Protein AF-A0AA39Z750-F1 (afdb_monomer_lite)

pLDDT: mean 71.8, std 17.3, range [35.28, 93.56]

Secondary structure (DSSP, 8-state):
------HHHHHHHTPEEPSSSSS--EE--HHHHHHH--HHHHHHHH--TTSTT---TTHHHHHHHHHHH-HHHHHHHHHH--SHHHHHHHHHHHHHHT--GGGPSPPPTT-TT--GGG-GGGGGSPTT-SS-S--HHHHHHHHHHHGGGT----------

Structure (mmCIF, N/CA/C/O backbone):
data_AF-A0AA39Z750-F1
#
_entry.id   AF-A0AA39Z750-F1
#
loop_
_atom_site.group_PDB
_atom_site.id
_atom_site.type_symbol
_atom_site.label_atom_id
_atom_site.label_alt_id
_atom_site.label_comp_id
_atom_site.label_asym_id
_atom_site.label_entity_id
_atom_site.label_seq_id
_atom_site.pdbx_PDB_ins_code
_atom_site.Cartn_x
_atom_site.Cartn_y
_atom_site.Cartn_z
_atom_site.occupancy
_atom_site.B_iso_or_equiv
_atom_site.auth_seq_id
_atom_site.auth_comp_id
_atom_site.auth_asym_id
_atom_site.auth_atom_id
_atom_site.pdbx_PDB_model_num
ATOM 1 N N . MET A 1 1 ? 1.728 27.173 16.909 1.00 35.28 1 MET A N 1
ATOM 2 C CA . MET A 1 1 ? 1.367 27.147 15.476 1.00 35.28 1 MET A CA 1
ATOM 3 C C . MET A 1 1 ? 2.181 25.991 14.933 1.00 35.28 1 MET A C 1
ATOM 5 O O . MET A 1 1 ? 3.335 26.164 14.594 1.00 35.28 1 MET A O 1
ATOM 9 N N . GLU A 1 2 ? 1.642 24.806 15.157 1.00 46.19 2 GLU A N 1
ATOM 10 C CA . GLU A 1 2 ? 2.285 23.487 15.252 1.00 46.19 2 GLU A CA 1
ATOM 11 C C . GLU A 1 2 ? 1.040 22.576 15.273 1.00 46.19 2 GLU A C 1
ATOM 13 O O . GLU A 1 2 ? 0.116 22.893 16.018 1.00 46.19 2 GLU A O 1
ATOM 18 N N . GLU A 1 3 ? 0.807 21.578 14.431 1.00 45.41 3 GLU A N 1
ATOM 19 C CA . GLU A 1 3 ? 1.669 20.673 13.685 1.00 45.41 3 GLU A CA 1
ATOM 20 C C . GLU A 1 3 ? 0.862 20.157 12.478 1.00 45.41 3 GLU A C 1
ATOM 22 O O . GLU A 1 3 ? -0.097 19.415 12.667 1.00 45.41 3 GLU A O 1
ATOM 27 N N . ASP A 1 4 ? 1.266 20.478 11.250 1.00 46.03 4 ASP A N 1
ATOM 28 C CA . ASP A 1 4 ? 0.879 19.687 10.072 1.00 46.03 4 ASP A CA 1
ATOM 29 C C . ASP A 1 4 ? 2.027 18.720 9.774 1.00 46.03 4 ASP A C 1
ATOM 31 O O . ASP A 1 4 ? 2.767 18.849 8.801 1.00 46.03 4 ASP A O 1
ATOM 35 N N . GLN A 1 5 ? 2.262 17.786 10.699 1.00 53.22 5 GLN A N 1
ATOM 36 C CA . GLN A 1 5 ? 3.241 16.727 10.487 1.00 53.22 5 GLN A CA 1
ATOM 37 C C . GLN A 1 5 ? 2.563 15.620 9.671 1.00 53.22 5 GLN A C 1
ATOM 39 O O . GLN A 1 5 ? 1.775 14.835 10.208 1.00 53.22 5 GLN A O 1
ATOM 44 N N . GLU A 1 6 ? 2.857 15.572 8.369 1.00 66.19 6 GLU A N 1
ATOM 45 C CA . GLU A 1 6 ? 2.330 14.565 7.445 1.00 66.19 6 GLU A CA 1
ATOM 46 C C . GLU A 1 6 ? 2.485 13.144 8.024 1.00 66.19 6 GLU A C 1
ATOM 48 O O . GLU A 1 6 ? 3.499 12.802 8.639 1.00 66.19 6 GLU A O 1
ATOM 53 N N . LEU A 1 7 ? 1.496 12.268 7.803 1.00 60.00 7 LEU A N 1
ATOM 54 C CA . LEU A 1 7 ? 1.514 10.876 8.289 1.00 60.00 7 LEU A CA 1
ATOM 55 C C . LEU A 1 7 ? 2.810 10.137 7.907 1.00 60.00 7 LEU A C 1
ATOM 57 O O . LEU A 1 7 ? 3.299 9.292 8.656 1.00 60.00 7 LEU A O 1
ATOM 61 N N . TYR A 1 8 ? 3.384 10.486 6.754 1.00 61.78 8 TYR A N 1
ATOM 62 C CA . TYR A 1 8 ? 4.679 9.989 6.308 1.00 61.78 8 TYR A CA 1
ATOM 63 C C . TYR A 1 8 ? 5.801 10.283 7.315 1.00 61.78 8 TYR A C 1
ATOM 65 O O . TYR A 1 8 ? 6.556 9.376 7.665 1.00 61.78 8 TYR A O 1
ATOM 73 N N . ASP A 1 9 ? 5.881 11.512 7.821 1.00 67.94 9 ASP A N 1
ATOM 74 C CA . ASP A 1 9 ? 6.902 11.931 8.780 1.00 67.94 9 ASP A CA 1
ATOM 75 C C . ASP A 1 9 ? 6.709 11.255 10.136 1.00 67.94 9 ASP A C 1
ATOM 77 O O . ASP A 1 9 ? 7.680 10.827 10.760 1.00 67.94 9 ASP A O 1
ATOM 81 N N . ARG A 1 10 ? 5.457 11.072 10.572 1.00 65.31 10 ARG A N 1
ATOM 82 C CA . ARG A 1 10 ? 5.154 10.323 11.804 1.00 65.31 10 ARG A CA 1
ATOM 83 C C . ARG A 1 10 ? 5.610 8.868 11.687 1.00 65.31 10 ARG A C 1
ATOM 85 O O . ARG A 1 10 ? 6.299 8.365 12.569 1.00 65.31 10 ARG A O 1
ATOM 92 N N . ILE A 1 11 ? 5.319 8.215 10.562 1.00 60.44 11 ILE A N 1
ATOM 93 C CA . ILE A 1 11 ? 5.773 6.843 10.286 1.00 60.44 11 ILE A CA 1
ATOM 94 C C . ILE A 1 11 ? 7.303 6.773 10.191 1.00 60.44 11 ILE A C 1
ATOM 96 O O . ILE A 1 11 ? 7.904 5.817 10.678 1.00 60.44 11 ILE A O 1
ATOM 100 N N . ALA A 1 12 ? 7.944 7.760 9.564 1.00 62.16 12 ALA A N 1
ATOM 101 C CA . ALA A 1 12 ? 9.394 7.797 9.401 1.00 62.16 12 ALA A CA 1
ATOM 102 C C . ALA A 1 12 ? 10.132 8.018 10.731 1.00 62.16 12 ALA A C 1
ATOM 104 O O . ALA A 1 12 ? 11.201 7.437 10.931 1.00 62.16 12 ALA A O 1
ATOM 105 N N . ASN A 1 13 ? 9.557 8.811 11.637 1.00 62.91 13 ASN A N 1
ATOM 106 C CA . ASN A 1 13 ? 10.130 9.106 12.950 1.00 62.91 13 ASN A CA 1
ATOM 107 C C . ASN A 1 13 ? 9.981 7.955 13.949 1.00 62.91 13 A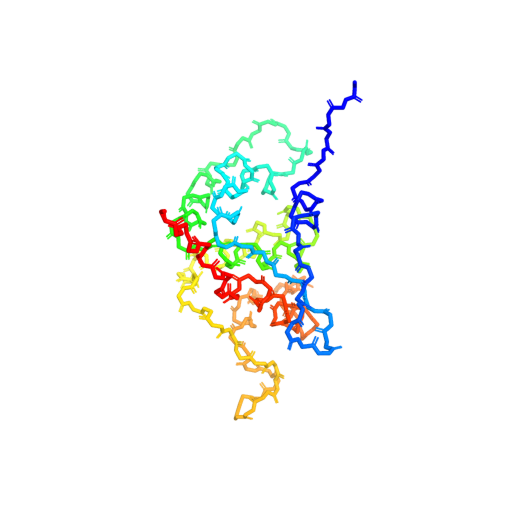SN A C 1
ATOM 109 O O . ASN A 1 13 ? 10.795 7.828 14.857 1.00 62.91 13 ASN A O 1
ATOM 113 N N . CYS A 1 14 ? 8.989 7.090 13.761 1.00 61.53 14 CYS A N 1
ATOM 114 C CA . CYS A 1 14 ? 8.763 5.923 14.612 1.00 61.53 14 CYS A CA 1
ATOM 115 C C . CYS A 1 14 ? 9.538 4.665 14.187 1.00 61.53 14 CYS A C 1
ATOM 117 O O . CYS A 1 14 ? 9.350 3.587 14.749 1.00 61.53 14 CYS A O 1
ATOM 119 N N . LEU A 1 15 ? 10.375 4.772 13.158 1.00 53.81 15 LEU A N 1
ATOM 120 C CA . LEU A 1 15 ? 11.205 3.674 12.696 1.00 53.81 15 LEU A CA 1
ATOM 121 C C . LEU A 1 15 ? 12.396 3.457 13.632 1.00 53.81 15 LEU A C 1
ATOM 123 O O . LEU A 1 15 ? 13.296 4.295 13.691 1.00 53.81 15 LEU A O 1
ATOM 127 N N . GLU A 1 16 ? 12.456 2.294 14.274 1.00 55.66 16 GLU A N 1
ATOM 128 C CA . GLU A 1 16 ? 13.599 1.923 15.105 1.00 55.66 16 GLU A CA 1
ATOM 129 C C . GLU A 1 16 ? 14.668 1.188 14.296 1.00 55.66 16 GLU A C 1
ATOM 131 O O . GLU A 1 16 ? 14.371 0.340 13.447 1.00 55.66 16 GLU A O 1
ATOM 136 N N . ASP A 1 17 ? 15.932 1.523 14.552 1.00 53.75 17 ASP A N 1
ATOM 137 C CA . ASP A 1 17 ? 17.079 0.883 13.918 1.00 53.75 17 ASP A CA 1
ATOM 138 C C . ASP A 1 17 ? 17.283 -0.536 14.478 1.00 53.75 17 ASP A C 1
ATOM 140 O O . ASP A 1 17 ? 17.381 -0.756 15.684 1.00 53.75 17 ASP A O 1
ATOM 144 N N . SER A 1 18 ? 17.396 -1.521 13.590 1.00 41.88 18 SER A N 1
ATOM 145 C CA . SER A 1 18 ? 17.741 -2.891 13.956 1.00 41.88 18 SER A CA 1
ATOM 146 C C . SER A 1 18 ? 19.171 -2.988 14.470 1.00 41.88 18 SER A C 1
ATOM 148 O O . SER A 1 18 ? 20.111 -2.560 13.800 1.00 41.88 18 SER A O 1
ATOM 150 N N . VAL A 1 19 ? 19.336 -3.634 15.624 1.00 50.94 19 VAL A N 1
ATOM 151 C CA . VAL A 1 19 ? 20.644 -3.924 16.238 1.00 50.94 19 VAL A CA 1
ATOM 152 C C . VAL A 1 19 ? 21.168 -5.324 15.870 1.00 50.94 19 VAL A C 1
ATOM 154 O O . VAL A 1 19 ? 22.270 -5.694 16.262 1.00 50.94 19 VAL A O 1
ATOM 157 N N . PHE A 1 20 ? 20.380 -6.125 15.142 1.00 43.62 20 PHE A N 1
ATOM 158 C CA . PHE A 1 20 ? 20.637 -7.559 14.940 1.00 43.62 20 PHE A CA 1
ATOM 159 C C . PHE A 1 20 ? 21.424 -7.904 13.677 1.00 43.62 20 PHE A C 1
ATOM 161 O O . PHE A 1 20 ? 21.969 -9.002 13.591 1.00 43.62 20 PHE A O 1
ATOM 168 N N . ASP A 1 21 ? 21.503 -6.995 12.708 1.00 40.69 21 ASP A N 1
ATOM 169 C CA . ASP A 1 21 ? 22.201 -7.249 11.456 1.00 40.69 21 ASP A CA 1
ATOM 170 C C . ASP A 1 21 ? 23.101 -6.063 11.102 1.00 40.69 21 ASP A C 1
ATOM 172 O O . ASP A 1 21 ? 22.760 -4.904 11.329 1.00 40.69 21 ASP A O 1
ATOM 176 N N . SER A 1 22 ? 24.262 -6.343 10.512 1.00 45.22 22 SER A N 1
ATOM 177 C CA . SER A 1 22 ? 25.225 -5.311 10.073 1.00 45.22 22 SER A CA 1
ATOM 178 C C . SER A 1 22 ? 24.665 -4.376 8.982 1.00 45.22 22 SER A C 1
ATOM 180 O O . SER A 1 22 ? 25.261 -3.349 8.649 1.00 45.22 22 SER A O 1
ATOM 182 N N . LEU A 1 23 ? 23.481 -4.704 8.458 1.00 46.94 23 LEU A N 1
ATOM 183 C CA . LEU A 1 23 ? 22.640 -3.859 7.626 1.00 46.94 23 LEU A CA 1
ATOM 184 C C . LEU A 1 23 ? 21.659 -3.087 8.517 1.00 46.94 23 LEU A C 1
ATOM 186 O O . LEU A 1 23 ? 20.694 -3.664 9.011 1.00 46.94 23 LEU A O 1
ATOM 190 N N . LYS A 1 24 ? 21.868 -1.772 8.668 1.00 48.25 24 LYS A N 1
ATOM 191 C CA . LYS A 1 24 ? 20.940 -0.846 9.344 1.00 48.25 24 LYS A CA 1
ATOM 192 C C . LYS A 1 24 ? 19.563 -0.879 8.670 1.00 48.25 24 LYS A C 1
ATOM 194 O O . LYS A 1 24 ? 19.313 -0.147 7.714 1.00 48.25 24 LYS A O 1
ATOM 199 N N . ARG A 1 25 ? 18.682 -1.765 9.127 1.00 48.12 25 ARG A N 1
ATOM 200 C CA . ARG A 1 25 ? 17.289 -1.864 8.677 1.00 48.12 25 ARG A CA 1
ATOM 201 C C . ARG A 1 25 ? 16.396 -1.264 9.743 1.00 48.12 25 ARG A C 1
ATOM 203 O O . ARG A 1 25 ? 16.606 -1.511 10.922 1.00 48.12 25 ARG A O 1
ATOM 210 N N . ARG A 1 26 ? 15.417 -0.478 9.317 1.00 49.16 26 ARG A N 1
ATOM 211 C CA . ARG A 1 26 ? 14.465 0.189 10.197 1.00 49.16 26 ARG A CA 1
ATOM 212 C C . ARG A 1 26 ? 13.154 -0.582 10.240 1.00 49.16 26 ARG A C 1
ATOM 214 O O . ARG A 1 26 ? 12.611 -0.888 9.176 1.00 49.16 26 ARG A O 1
ATOM 221 N N . PHE A 1 27 ? 12.663 -0.885 11.435 1.00 49.97 27 PHE A N 1
ATOM 222 C CA . PHE A 1 27 ? 11.448 -1.669 11.650 1.00 49.97 27 PHE A CA 1
ATOM 223 C C . PHE A 1 27 ? 10.393 -0.846 12.387 1.00 49.97 27 PHE A C 1
ATOM 225 O O . PHE A 1 27 ? 10.731 -0.019 13.231 1.00 49.97 27 PHE A O 1
ATOM 232 N N . LEU A 1 28 ? 9.121 -1.055 12.041 1.00 50.09 28 LEU A N 1
ATOM 233 C CA . LEU A 1 28 ? 7.992 -0.436 12.733 1.00 50.09 28 LEU A CA 1
ATOM 234 C C . LEU A 1 28 ? 7.277 -1.501 13.586 1.00 50.09 28 LEU A C 1
ATOM 236 O O . LEU A 1 28 ? 6.851 -2.513 13.023 1.00 50.09 28 LEU A O 1
ATOM 240 N N . PRO A 1 29 ? 7.153 -1.314 14.914 1.00 56.22 29 PRO A N 1
ATOM 241 C CA . PRO A 1 29 ? 6.451 -2.252 15.789 1.00 56.22 29 PRO A CA 1
ATOM 242 C C . PRO A 1 29 ? 4.998 -2.466 15.368 1.00 56.22 29 PRO A C 1
ATOM 244 O O . PRO A 1 29 ? 4.305 -1.519 15.002 1.00 56.22 29 PRO A O 1
ATOM 247 N N . SER A 1 30 ? 4.515 -3.708 15.444 1.00 53.28 30 SER A N 1
ATOM 248 C CA . SER A 1 30 ? 3.138 -4.065 15.071 1.00 53.28 30 SER A CA 1
ATOM 249 C C . SER A 1 30 ? 2.088 -3.335 15.912 1.00 53.28 30 SER A C 1
ATOM 251 O O . SER A 1 30 ? 1.082 -2.900 15.364 1.00 53.28 30 SER A O 1
ATOM 253 N N . SER A 1 31 ? 2.356 -3.125 17.204 1.00 51.75 31 SER A N 1
ATOM 254 C CA . SER A 1 31 ? 1.515 -2.316 18.097 1.00 51.75 31 SER A CA 1
ATOM 255 C C . SER A 1 31 ? 1.428 -0.853 17.653 1.00 51.75 31 SER A C 1
ATOM 257 O O . SER A 1 31 ? 0.361 -0.249 17.700 1.00 51.75 31 SER A O 1
ATOM 259 N N . LEU A 1 32 ? 2.531 -0.302 17.145 1.00 59.16 32 LEU A N 1
ATOM 260 C CA . LEU A 1 32 ? 2.600 1.079 16.679 1.00 59.16 32 LEU A CA 1
ATOM 261 C C . LEU A 1 32 ? 1.963 1.260 15.295 1.00 59.16 32 LEU A C 1
ATOM 263 O O . LEU A 1 32 ? 1.453 2.329 14.976 1.00 59.16 32 LEU A O 1
ATOM 267 N N . LEU A 1 33 ? 1.966 0.211 14.466 1.00 62.56 33 LEU A N 1
ATOM 268 C CA . LEU A 1 33 ? 1.237 0.203 13.199 1.00 62.56 33 LEU A CA 1
ATOM 269 C C . LEU A 1 33 ? -0.272 0.306 13.444 1.00 62.56 33 LEU A C 1
ATOM 271 O O . LEU A 1 33 ? -0.949 1.035 12.730 1.00 62.56 33 LEU A O 1
ATOM 275 N N . GLU A 1 34 ? -0.794 -0.405 14.444 1.00 62.12 34 GLU A N 1
ATOM 276 C CA . GLU A 1 34 ? -2.210 -0.335 14.821 1.00 62.12 34 GLU A CA 1
ATOM 277 C C . GLU A 1 34 ? -2.585 1.020 15.430 1.00 62.12 34 GLU A C 1
ATOM 279 O O . GLU A 1 34 ? -3.676 1.516 15.161 1.00 62.12 34 GLU A O 1
ATOM 284 N N . GLU A 1 35 ? -1.673 1.638 16.182 1.00 62.44 35 GLU A N 1
ATOM 285 C CA . GLU A 1 35 ? -1.870 2.957 16.792 1.00 62.44 35 GLU A CA 1
ATOM 286 C C . GLU A 1 35 ? -1.778 4.112 15.776 1.00 62.44 35 GLU A C 1
ATOM 288 O O . GLU A 1 35 ? -2.511 5.092 15.881 1.00 62.44 35 GLU A O 1
ATOM 293 N N . LEU A 1 36 ? -0.908 4.002 14.765 1.00 64.12 36 LEU A N 1
ATOM 294 C CA . LEU A 1 36 ? -0.723 5.034 13.736 1.00 64.12 36 LEU A CA 1
ATOM 295 C C . LEU A 1 36 ? -1.712 4.919 12.566 1.00 64.12 36 LEU A C 1
ATOM 297 O O . LEU A 1 36 ? -1.974 5.915 11.893 1.00 64.12 36 LEU A O 1
ATOM 301 N N . MET A 1 37 ? -2.256 3.728 12.300 1.00 70.12 37 MET A N 1
ATOM 302 C CA . MET A 1 37 ? -3.199 3.471 11.201 1.00 70.12 37 MET A CA 1
ATOM 303 C C . MET A 1 37 ? -4.653 3.626 11.662 1.00 70.12 37 MET A C 1
ATOM 305 O O . MET A 1 37 ? -5.464 2.714 11.489 1.00 70.12 37 MET A O 1
ATOM 309 N N . THR A 1 38 ? -4.984 4.775 12.259 1.00 74.56 38 THR A N 1
ATOM 310 C CA . THR A 1 38 ? -6.375 5.104 12.603 1.00 74.56 38 THR A CA 1
ATOM 311 C C . THR A 1 38 ? -7.184 5.443 11.352 1.00 74.56 38 THR A C 1
ATOM 313 O O . THR A 1 38 ? -6.628 5.806 10.308 1.00 74.56 38 THR A O 1
ATOM 316 N N . THR A 1 39 ? -8.511 5.362 11.459 1.00 75.19 39 THR A N 1
ATOM 317 C CA . THR A 1 39 ? -9.443 5.712 10.380 1.00 75.19 39 THR A CA 1
ATOM 318 C C . THR A 1 39 ? -9.143 7.103 9.821 1.00 75.19 39 THR A C 1
ATOM 320 O O . THR A 1 39 ? -9.107 7.299 8.606 1.00 75.19 39 THR A O 1
ATOM 323 N N . GLU A 1 40 ? -8.876 8.063 10.705 1.00 71.38 40 GLU A N 1
ATOM 324 C CA . GLU A 1 40 ? -8.594 9.458 10.372 1.00 71.38 40 GLU A CA 1
ATOM 325 C C . GLU A 1 40 ? -7.261 9.599 9.633 1.00 71.38 40 GLU A C 1
ATOM 327 O O . GLU A 1 40 ? -7.188 10.304 8.630 1.00 71.38 40 GLU A O 1
ATOM 332 N N . ALA A 1 41 ? -6.218 8.889 10.073 1.00 72.94 41 ALA A N 1
ATOM 333 C CA . ALA A 1 41 ? -4.915 8.904 9.413 1.00 72.94 41 ALA A CA 1
ATOM 334 C C . ALA A 1 41 ? -4.993 8.322 7.991 1.00 72.94 41 ALA A C 1
ATOM 336 O O . ALA A 1 41 ? -4.426 8.885 7.050 1.00 72.94 41 ALA A O 1
ATOM 337 N N . ILE A 1 42 ? -5.739 7.225 7.814 1.00 79.56 42 ILE A N 1
ATOM 338 C CA . ILE A 1 42 ? -5.963 6.602 6.502 1.00 79.56 42 ILE A CA 1
ATOM 339 C C . ILE A 1 42 ? -6.769 7.543 5.598 1.00 79.56 42 ILE A C 1
ATOM 341 O O . ILE A 1 42 ? -6.429 7.712 4.427 1.00 79.56 42 ILE A O 1
ATOM 345 N N . GLN A 1 43 ? -7.817 8.181 6.127 1.00 79.19 43 GLN A N 1
ATOM 346 C CA . GLN A 1 43 ? -8.613 9.160 5.384 1.00 79.19 43 GLN A CA 1
ATOM 347 C C . GLN A 1 43 ? -7.778 10.365 4.951 1.00 79.19 43 GLN A C 1
ATOM 349 O O . GLN A 1 43 ? -7.862 10.763 3.789 1.00 79.19 43 GLN A O 1
ATOM 354 N N . LEU A 1 44 ? -6.945 10.902 5.844 1.00 75.00 44 LEU A N 1
ATOM 355 C CA . LEU A 1 44 ? -6.077 12.041 5.560 1.00 75.00 44 LEU A CA 1
ATOM 356 C C . LEU A 1 44 ? -5.064 11.702 4.461 1.00 75.00 44 LEU A C 1
ATOM 358 O O . LEU A 1 44 ? -4.952 12.425 3.481 1.00 75.00 44 LEU A O 1
ATOM 362 N N . ALA A 1 45 ? -4.395 10.551 4.558 1.00 78.56 45 ALA A N 1
ATOM 363 C CA . ALA A 1 45 ? -3.413 10.118 3.564 1.00 78.56 45 ALA A CA 1
ATOM 364 C C . ALA A 1 45 ? -4.017 9.775 2.190 1.00 78.56 45 ALA A C 1
ATOM 366 O O . ALA A 1 45 ? -3.298 9.723 1.190 1.00 78.56 45 ALA A O 1
ATOM 367 N N . LEU A 1 46 ? -5.322 9.498 2.128 1.00 79.44 46 LEU A N 1
ATOM 368 C CA . LEU A 1 46 ? -6.042 9.230 0.884 1.00 79.44 46 LEU A CA 1
ATOM 369 C C . LEU A 1 46 ? -6.718 10.469 0.292 1.00 79.44 46 LEU A C 1
ATOM 371 O O . LEU A 1 46 ? -7.088 10.416 -0.885 1.00 79.44 46 LEU A O 1
ATOM 375 N N . SER A 1 47 ? -6.899 11.539 1.063 1.00 73.50 47 SER A N 1
ATOM 376 C CA . SER A 1 47 ? -7.552 12.773 0.619 1.00 73.50 47 SER A CA 1
ATOM 377 C C . SER A 1 47 ? -6.534 13.695 -0.055 1.00 73.50 47 SER A C 1
ATOM 379 O O . SER A 1 47 ? -5.411 13.825 0.414 1.00 73.50 47 SER A O 1
ATOM 381 N N . ASP A 1 48 ? -6.909 14.293 -1.186 1.00 59.91 48 ASP A N 1
ATOM 382 C CA . ASP A 1 48 ? 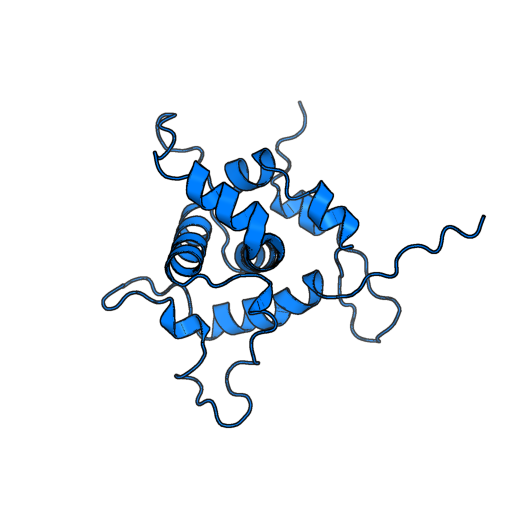-6.210 15.473 -1.707 1.00 59.91 48 ASP A CA 1
ATOM 383 C C . ASP A 1 48 ? -6.830 16.690 -1.015 1.00 59.91 48 ASP A C 1
ATOM 385 O O . ASP A 1 48 ? -8.056 16.791 -0.963 1.00 59.91 48 ASP A O 1
ATOM 389 N N . GLU A 1 49 ? -6.015 17.606 -0.497 1.00 49.28 49 GLU A N 1
ATOM 390 C CA . GLU A 1 49 ? -6.498 18.866 0.095 1.00 49.28 49 GLU A CA 1
ATOM 391 C C . GLU A 1 49 ? -7.150 19.807 -0.943 1.00 49.28 49 GLU A C 1
ATOM 393 O O . GLU A 1 49 ? -7.757 20.808 -0.572 1.00 49.28 49 GLU A O 1
ATOM 398 N N . ASP A 1 50 ? -7.069 19.475 -2.237 1.00 43.59 50 ASP A N 1
ATOM 399 C CA . ASP A 1 50 ? -7.375 20.381 -3.350 1.00 43.59 50 ASP A CA 1
ATOM 400 C C . ASP A 1 50 ? -8.788 20.272 -3.968 1.00 43.59 50 ASP A C 1
ATOM 402 O O . ASP A 1 50 ? -9.080 21.034 -4.886 1.00 43.59 50 ASP A O 1
ATOM 406 N N . ASP A 1 51 ? -9.697 19.398 -3.509 1.00 43.12 51 ASP A N 1
ATOM 407 C CA . ASP A 1 51 ? -11.021 19.246 -4.160 1.00 43.12 51 ASP A CA 1
ATOM 408 C C . ASP A 1 51 ? -12.208 19.430 -3.189 1.00 43.12 51 ASP A C 1
ATOM 410 O O . ASP A 1 51 ? -12.686 18.498 -2.542 1.00 43.12 51 ASP A O 1
ATOM 414 N N . ASP A 1 52 ? -12.664 20.684 -3.084 1.00 41.91 52 ASP A N 1
ATOM 415 C CA . ASP A 1 52 ? -14.044 21.149 -2.821 1.00 41.91 52 ASP A CA 1
ATOM 416 C C . ASP A 1 52 ? -14.873 20.477 -1.697 1.00 41.91 52 ASP A C 1
ATOM 418 O O . ASP A 1 52 ? -16.107 20.482 -1.719 1.00 41.91 52 ASP A O 1
ATOM 422 N N . GLY A 1 53 ? -14.232 19.869 -0.692 1.00 46.84 53 GLY A N 1
ATOM 423 C CA . GLY A 1 53 ? -14.917 19.251 0.453 1.00 46.84 53 GLY A CA 1
ATOM 424 C C . GLY A 1 53 ? -15.902 18.130 0.083 1.00 46.84 53 GLY A C 1
ATOM 425 O O . GLY A 1 53 ? -16.673 17.676 0.935 1.00 46.84 53 GLY A O 1
ATOM 426 N N . GLN A 1 54 ? -15.897 17.659 -1.168 1.00 45.50 54 GLN A N 1
ATOM 427 C CA . GLN A 1 54 ? -16.725 16.544 -1.601 1.00 45.50 54 GLN A CA 1
ATOM 428 C C . GLN A 1 54 ? -16.044 15.247 -1.185 1.00 45.50 54 GLN A C 1
ATOM 430 O O . GLN A 1 54 ? -15.156 14.730 -1.862 1.00 45.50 54 GLN A O 1
ATOM 435 N N . GLN A 1 55 ? -16.502 14.688 -0.063 1.00 50.88 55 GLN A N 1
ATOM 436 C CA . GLN A 1 55 ? -16.234 13.295 0.273 1.00 50.88 55 GLN A CA 1
ATOM 437 C C . GLN A 1 55 ? -16.580 12.426 -0.940 1.00 50.88 55 GLN A C 1
ATOM 439 O O . GLN A 1 55 ? -17.748 12.277 -1.304 1.00 50.88 55 GLN A O 1
ATOM 444 N N . LEU A 1 56 ? -15.552 11.848 -1.568 1.00 58.88 56 LEU A N 1
ATOM 445 C CA . LEU A 1 56 ? -15.737 10.852 -2.614 1.00 58.88 56 LEU A CA 1
ATOM 446 C C . LEU A 1 56 ? -16.643 9.751 -2.036 1.00 58.88 56 LEU A C 1
ATOM 448 O O . LEU A 1 56 ? -16.275 9.166 -1.011 1.00 58.88 56 LEU A O 1
ATOM 452 N N . PRO A 1 57 ? -17.791 9.435 -2.668 1.00 57.69 57 PRO A N 1
ATOM 453 C CA . PRO A 1 57 ? -18.854 8.589 -2.098 1.00 57.69 57 PRO A CA 1
ATOM 454 C C . PRO A 1 57 ? -18.431 7.144 -1.789 1.00 57.69 57 PRO A C 1
ATOM 456 O O . PRO A 1 57 ? -19.220 6.338 -1.316 1.00 57.69 57 PRO A O 1
ATOM 459 N N . ASP A 1 58 ? -17.177 6.811 -2.058 1.00 70.00 58 ASP A N 1
ATOM 460 C CA . ASP A 1 58 ? -16.622 5.471 -2.048 1.00 70.00 58 ASP A CA 1
ATOM 461 C C . ASP A 1 58 ? -15.210 5.486 -1.401 1.00 70.00 58 ASP A C 1
ATOM 463 O O . ASP A 1 58 ? -14.374 4.608 -1.609 1.00 70.00 58 ASP A O 1
ATOM 467 N N . LEU A 1 59 ? -14.896 6.534 -0.624 1.00 80.69 59 LEU A N 1
ATOM 468 C CA . LEU A 1 59 ? -13.701 6.583 0.226 1.00 80.69 59 LEU A CA 1
ATOM 469 C C . LEU A 1 59 ? -13.894 5.739 1.494 1.00 80.69 59 LEU A C 1
ATOM 471 O O . LEU A 1 59 ? -12.980 5.026 1.893 1.00 80.69 59 LEU A O 1
ATOM 475 N N . ALA A 1 60 ? -15.092 5.758 2.086 1.00 82.50 60 ALA A N 1
ATOM 476 C CA . ALA A 1 60 ? -15.400 5.010 3.307 1.00 82.50 60 ALA A CA 1
ATOM 477 C C . ALA A 1 60 ? -15.235 3.489 3.127 1.00 82.50 60 ALA A C 1
ATOM 479 O O . ALA A 1 60 ? -14.652 2.820 3.979 1.00 82.50 60 ALA A O 1
ATOM 480 N N . ASP A 1 61 ? -15.680 2.944 1.991 1.00 88.06 61 ASP A N 1
ATOM 481 C CA . ASP A 1 61 ? -15.515 1.520 1.684 1.00 88.06 61 ASP A CA 1
ATOM 482 C C . ASP A 1 61 ? -14.044 1.137 1.476 1.00 88.06 61 ASP A C 1
ATOM 484 O O . ASP A 1 61 ? -13.624 0.048 1.879 1.00 88.06 61 ASP A O 1
ATOM 488 N N . LEU A 1 62 ? -13.248 2.030 0.875 1.00 88.12 62 LEU A N 1
ATOM 489 C CA . LEU A 1 62 ? -11.807 1.838 0.714 1.00 88.12 62 LEU A CA 1
ATOM 490 C C . LEU A 1 62 ? -11.084 1.869 2.067 1.00 88.12 62 LEU A C 1
ATOM 492 O O . LEU A 1 62 ? -10.257 0.999 2.322 1.00 88.12 62 LEU A O 1
ATOM 496 N N . VAL A 1 63 ? -11.426 2.818 2.942 1.00 88.06 63 VAL A N 1
ATOM 497 C CA . VAL A 1 63 ? -10.873 2.913 4.304 1.00 88.06 63 VAL A CA 1
ATOM 498 C C . VAL A 1 63 ? -11.186 1.643 5.091 1.00 88.06 63 VAL A C 1
ATOM 500 O O . VAL A 1 63 ? -10.268 1.017 5.612 1.00 88.06 63 VAL A O 1
ATOM 503 N N . ARG A 1 64 ? -12.441 1.175 5.073 1.00 89.31 64 ARG A N 1
ATOM 504 C CA . ARG A 1 64 ? -12.827 -0.073 5.751 1.00 89.31 64 ARG A CA 1
ATOM 505 C C . ARG A 1 64 ? -12.053 -1.282 5.223 1.00 89.31 64 ARG A C 1
ATOM 507 O O . ARG A 1 64 ? -11.653 -2.145 5.997 1.00 89.31 64 ARG A O 1
ATOM 514 N N . PHE A 1 65 ? -11.838 -1.367 3.909 1.00 91.75 65 PHE A N 1
ATOM 515 C CA . PHE A 1 65 ? -11.016 -2.430 3.325 1.00 91.75 65 PHE A CA 1
ATOM 516 C C . PHE A 1 65 ? -9.572 -2.392 3.844 1.00 91.75 65 PHE A C 1
ATOM 518 O O . PHE A 1 65 ? -9.002 -3.442 4.148 1.00 91.75 65 PHE A O 1
ATOM 525 N N . ILE A 1 66 ? -8.994 -1.196 3.958 1.00 90.56 66 ILE A N 1
ATOM 526 C CA . ILE A 1 66 ? -7.639 -1.006 4.478 1.00 90.56 66 ILE A CA 1
ATOM 527 C C . ILE A 1 66 ? -7.562 -1.454 5.931 1.00 90.56 66 ILE A C 1
ATOM 529 O O . ILE A 1 66 ? -6.702 -2.266 6.264 1.00 90.56 66 ILE A O 1
ATOM 533 N N . GLU A 1 67 ? -8.484 -0.984 6.767 1.00 87.81 67 GLU A N 1
ATOM 534 C CA . GLU A 1 67 ? -8.510 -1.308 8.191 1.00 87.81 67 GLU A CA 1
ATOM 535 C C . GLU A 1 67 ? -8.694 -2.801 8.460 1.00 87.81 67 GLU A C 1
ATOM 537 O O . GLU A 1 67 ? -8.052 -3.324 9.367 1.00 87.81 67 GLU A O 1
ATOM 542 N N . ASP A 1 68 ? -9.549 -3.476 7.690 1.00 88.50 68 ASP A N 1
ATOM 543 C CA . ASP A 1 68 ? -9.894 -4.883 7.918 1.00 88.50 68 ASP A CA 1
ATOM 544 C C . ASP A 1 68 ? -8.864 -5.848 7.313 1.00 88.50 68 ASP A C 1
ATOM 546 O O . ASP A 1 68 ? -8.588 -6.908 7.873 1.00 88.50 68 ASP A O 1
ATOM 550 N N . LYS A 1 69 ? -8.300 -5.516 6.141 1.00 88.50 69 LYS A N 1
ATOM 551 C CA . LYS A 1 69 ? -7.571 -6.506 5.329 1.00 88.50 69 LYS A CA 1
ATOM 552 C C . LYS A 1 69 ? -6.226 -6.063 4.792 1.00 88.50 69 LYS A C 1
ATOM 554 O O . LYS A 1 69 ? -5.503 -6.934 4.317 1.00 88.50 69 LYS A O 1
ATOM 559 N N . ALA A 1 70 ? -5.894 -4.775 4.783 1.00 91.31 70 ALA A N 1
ATOM 560 C CA . ALA A 1 70 ? -4.790 -4.275 3.963 1.00 91.31 70 ALA A CA 1
ATOM 561 C C . ALA A 1 70 ? -3.945 -3.183 4.645 1.00 91.31 70 ALA A C 1
ATOM 563 O O . ALA A 1 70 ? -3.431 -2.303 3.954 1.00 91.31 70 ALA A O 1
ATOM 564 N N . ARG A 1 71 ? -3.774 -3.215 5.975 1.00 88.56 71 ARG A N 1
ATOM 565 C CA . ARG A 1 71 ? -3.002 -2.204 6.725 1.00 88.56 71 ARG A CA 1
ATOM 566 C C . ARG A 1 71 ? -1.519 -2.225 6.356 1.00 88.56 71 ARG A C 1
ATOM 568 O O . ARG A 1 71 ? -0.931 -1.180 6.080 1.00 88.56 71 ARG A O 1
ATOM 575 N N . LYS A 1 72 ? -0.905 -3.409 6.300 1.00 86.56 72 LYS A N 1
ATOM 576 C CA . LYS A 1 72 ? 0.505 -3.571 5.901 1.00 86.56 72 LYS A CA 1
ATOM 577 C C . LYS A 1 72 ? 0.695 -3.264 4.423 1.00 86.56 72 LYS A C 1
ATOM 579 O O . LYS A 1 72 ? 1.672 -2.608 4.060 1.00 86.56 72 LYS A O 1
ATOM 584 N N . VAL A 1 73 ? -0.241 -3.687 3.572 1.00 90.38 73 VAL A N 1
ATOM 585 C CA . VAL A 1 73 ? -0.237 -3.340 2.143 1.00 90.38 73 VAL A CA 1
ATOM 586 C C . VAL A 1 73 ? -0.332 -1.826 1.964 1.00 90.38 73 VAL A C 1
ATOM 588 O O . VAL A 1 73 ? 0.458 -1.268 1.207 1.00 90.38 73 VAL A O 1
ATOM 591 N N . PHE A 1 74 ? -1.222 -1.147 2.688 1.00 90.56 74 PHE A N 1
ATOM 592 C CA . PHE A 1 74 ? -1.375 0.307 2.656 1.00 90.56 74 PHE A CA 1
ATOM 593 C C . PHE A 1 74 ? -0.096 1.028 3.074 1.00 90.56 74 PHE A C 1
ATOM 595 O O . PHE A 1 74 ? 0.443 1.809 2.292 1.00 90.56 74 PHE A O 1
ATOM 602 N N . ALA A 1 75 ? 0.445 0.702 4.249 1.00 86.81 75 ALA A N 1
ATOM 603 C CA . ALA A 1 75 ? 1.672 1.310 4.754 1.00 86.81 75 ALA A CA 1
ATOM 604 C C . ALA A 1 75 ? 2.871 1.065 3.817 1.00 86.81 75 ALA A C 1
ATOM 606 O O . ALA A 1 75 ? 3.686 1.961 3.591 1.00 86.81 75 ALA A O 1
ATOM 607 N N . THR A 1 76 ? 2.959 -0.123 3.205 1.00 88.12 76 THR A N 1
ATOM 608 C CA . THR A 1 76 ? 3.991 -0.423 2.196 1.00 88.12 76 THR A CA 1
ATOM 609 C C . THR A 1 76 ? 3.785 0.426 0.942 1.00 88.12 76 THR A C 1
ATOM 611 O O . THR A 1 76 ? 4.728 1.016 0.423 1.00 88.12 76 THR A O 1
ATOM 614 N N . THR A 1 77 ? 2.544 0.539 0.472 1.00 89.12 77 THR A N 1
ATOM 615 C CA . THR A 1 77 ? 2.178 1.296 -0.734 1.00 89.12 77 THR A CA 1
ATOM 616 C C . THR A 1 77 ? 2.422 2.794 -0.562 1.00 89.12 77 THR A C 1
ATOM 618 O O . THR A 1 77 ? 2.911 3.440 -1.487 1.00 89.12 77 THR A O 1
ATOM 621 N N . GLN A 1 78 ? 2.153 3.339 0.625 1.00 87.44 78 GLN A N 1
ATOM 622 C CA . GLN A 1 78 ? 2.411 4.737 0.970 1.00 87.44 78 GLN A CA 1
ATOM 623 C C . GLN A 1 78 ? 3.906 5.086 0.906 1.00 87.44 78 GLN A C 1
ATOM 625 O O . GLN A 1 78 ? 4.261 6.196 0.521 1.00 87.44 78 GLN A O 1
ATOM 630 N N . ARG A 1 79 ? 4.802 4.140 1.222 1.00 85.12 79 ARG A N 1
ATOM 631 C CA . ARG A 1 79 ? 6.255 4.349 1.070 1.00 85.12 79 ARG A CA 1
ATOM 632 C C . ARG A 1 79 ? 6.703 4.428 -0.388 1.00 85.12 79 ARG A C 1
ATOM 634 O O . ARG A 1 79 ? 7.692 5.093 -0.677 1.00 85.12 79 ARG A O 1
ATOM 641 N N . VAL A 1 80 ? 5.983 3.759 -1.287 1.00 87.00 80 VAL A N 1
ATOM 642 C CA . VAL A 1 80 ? 6.298 3.706 -2.723 1.00 87.00 80 VAL A CA 1
ATOM 643 C C . VAL A 1 80 ? 5.707 4.903 -3.463 1.00 87.00 80 VAL A C 1
ATOM 645 O O . VAL A 1 80 ? 6.375 5.547 -4.270 1.00 87.00 80 VAL A O 1
ATOM 648 N N . PHE A 1 81 ? 4.442 5.232 -3.202 1.00 86.00 81 PHE A N 1
ATOM 649 C CA . PHE A 1 81 ? 3.757 6.320 -3.890 1.00 86.00 81 PHE A CA 1
ATOM 650 C C . PHE A 1 81 ? 3.643 7.549 -2.999 1.00 86.00 81 PHE A C 1
ATOM 652 O O . PHE A 1 81 ? 2.815 7.609 -2.097 1.00 86.00 81 PHE A O 1
ATOM 659 N N . LYS A 1 82 ? 4.434 8.572 -3.331 1.00 78.69 82 LYS A N 1
ATOM 660 C CA . LYS A 1 82 ? 4.246 9.921 -2.796 1.00 78.69 82 LYS A CA 1
ATOM 661 C C . LYS A 1 82 ? 3.042 10.568 -3.485 1.00 78.69 82 LYS A C 1
ATOM 663 O O . LYS A 1 82 ? 3.029 10.678 -4.716 1.00 78.69 82 LYS A O 1
ATOM 668 N N . GLY A 1 83 ? 2.053 10.963 -2.691 1.00 78.69 83 GLY A N 1
ATOM 669 C CA . GLY A 1 83 ? 0.844 11.654 -3.134 1.00 78.69 83 GLY A CA 1
ATOM 670 C C . GLY A 1 83 ? -0.434 10.800 -3.034 1.00 78.69 83 GLY A C 1
ATOM 671 O O . GLY A 1 83 ? -0.431 9.628 -3.442 1.00 78.69 83 GLY A O 1
ATOM 672 N N . PRO A 1 84 ? -1.538 11.387 -2.542 1.00 81.69 84 PRO A N 1
ATOM 673 C CA . PRO A 1 84 ? -2.791 10.682 -2.258 1.00 81.69 84 PRO A CA 1
ATOM 674 C C . PRO A 1 84 ? -3.463 10.123 -3.522 1.00 81.69 84 PRO A C 1
ATOM 676 O O . PRO A 1 84 ? -4.004 9.021 -3.467 1.00 81.69 84 PRO A O 1
ATOM 679 N N . GLU A 1 85 ? -3.364 10.779 -4.688 1.00 84.00 85 GLU A N 1
ATOM 680 C CA . GLU A 1 85 ? -3.952 10.287 -5.950 1.00 84.00 85 GLU A CA 1
ATOM 681 C C . GLU A 1 85 ? -3.432 8.883 -6.326 1.00 84.00 85 GLU A C 1
ATOM 683 O O . GLU A 1 85 ? -4.202 7.944 -6.563 1.00 84.00 85 GLU A O 1
ATOM 688 N N . LYS A 1 86 ? -2.102 8.710 -6.366 1.00 85.69 86 LYS A N 1
ATOM 689 C CA . LYS A 1 86 ? -1.465 7.438 -6.753 1.00 85.69 86 LYS A CA 1
ATOM 690 C C . LYS A 1 86 ? -1.693 6.358 -5.704 1.00 85.69 86 LYS A C 1
ATOM 692 O O . LYS A 1 86 ? -1.968 5.215 -6.075 1.00 85.69 86 LYS A O 1
ATOM 697 N N . LEU A 1 87 ? -1.613 6.727 -4.426 1.00 89.25 87 LEU A N 1
ATOM 698 C CA . LEU A 1 87 ? -1.889 5.835 -3.305 1.00 89.25 87 LEU A CA 1
ATOM 699 C C . LEU A 1 87 ? -3.334 5.324 -3.364 1.00 89.25 87 LEU A C 1
ATOM 701 O O . LEU A 1 87 ? -3.558 4.115 -3.408 1.00 89.25 87 LEU A O 1
ATOM 705 N N . ARG A 1 88 ? -4.314 6.225 -3.491 1.00 88.50 88 ARG A N 1
ATOM 706 C CA . ARG A 1 88 ? -5.740 5.894 -3.626 1.00 88.50 88 ARG A CA 1
ATOM 707 C C . ARG A 1 88 ? -5.980 4.975 -4.817 1.00 88.50 88 ARG A C 1
ATOM 709 O O . ARG A 1 88 ? -6.636 3.943 -4.684 1.00 88.50 88 ARG A O 1
ATOM 716 N N . ARG A 1 89 ? -5.397 5.292 -5.975 1.00 88.31 89 ARG A N 1
ATOM 717 C CA . ARG A 1 89 ? -5.520 4.475 -7.188 1.00 88.31 89 ARG A CA 1
ATOM 718 C C . ARG A 1 89 ? -4.938 3.071 -7.010 1.00 88.31 89 ARG A C 1
ATOM 720 O O . ARG A 1 89 ? -5.550 2.109 -7.471 1.00 88.31 89 ARG A O 1
ATOM 727 N N . ALA A 1 90 ? -3.789 2.936 -6.349 1.00 91.19 90 ALA A N 1
ATOM 728 C CA . ALA A 1 90 ? -3.191 1.637 -6.051 1.00 91.19 90 ALA A CA 1
ATOM 729 C C . ALA A 1 90 ? -4.079 0.820 -5.099 1.00 91.19 90 ALA A C 1
ATOM 731 O O . ALA A 1 90 ? -4.434 -0.317 -5.417 1.00 91.19 90 ALA A O 1
ATOM 732 N N . MET A 1 91 ? -4.527 1.425 -3.996 1.00 92.44 91 MET A N 1
ATOM 733 C CA . MET A 1 91 ? -5.373 0.757 -3.003 1.00 92.44 91 MET A CA 1
ATOM 734 C C . MET A 1 91 ? -6.727 0.332 -3.565 1.00 92.44 91 MET A C 1
ATOM 736 O O . MET A 1 91 ? -7.208 -0.751 -3.246 1.00 92.44 91 MET A O 1
ATOM 740 N N . ARG A 1 92 ? -7.305 1.114 -4.481 1.00 90.69 92 ARG A N 1
ATOM 741 C CA . ARG A 1 92 ? -8.513 0.722 -5.222 1.00 90.69 92 ARG A CA 1
ATOM 742 C C . ARG A 1 92 ? -8.323 -0.544 -6.041 1.00 90.69 92 ARG A C 1
ATOM 744 O O . ARG A 1 92 ? -9.201 -1.403 -6.067 1.00 90.69 92 ARG A O 1
ATOM 751 N N . ARG A 1 93 ? -7.178 -0.678 -6.711 1.00 91.38 93 ARG A N 1
ATOM 752 C CA . ARG A 1 93 ? -6.876 -1.874 -7.508 1.00 91.38 93 ARG A CA 1
ATOM 753 C C . ARG A 1 93 ? -6.659 -3.095 -6.618 1.00 91.38 93 ARG A C 1
ATOM 755 O O . ARG A 1 93 ? -7.110 -4.179 -6.975 1.00 91.38 93 ARG A O 1
ATOM 762 N N . PHE A 1 94 ? -6.050 -2.913 -5.449 1.00 93.50 94 PHE A N 1
ATOM 763 C CA . PHE A 1 94 ? -5.938 -3.976 -4.453 1.00 93.50 94 PHE A CA 1
ATOM 764 C C . PHE A 1 94 ? -7.296 -4.392 -3.886 1.00 93.50 94 PHE A C 1
ATOM 766 O O . PHE A 1 94 ? -7.591 -5.584 -3.860 1.00 93.50 94 PHE A O 1
ATOM 773 N N . GLN A 1 95 ? -8.152 -3.432 -3.532 1.00 92.88 95 GLN A N 1
ATOM 774 C CA . GLN A 1 95 ? -9.513 -3.688 -3.059 1.00 92.88 95 GLN A CA 1
ATOM 775 C C . GLN A 1 95 ? -10.323 -4.496 -4.079 1.00 92.88 95 GLN A C 1
ATOM 777 O O . GLN A 1 95 ? -10.899 -5.523 -3.727 1.00 92.88 95 GLN A O 1
ATOM 782 N N . ALA A 1 96 ? -10.321 -4.077 -5.349 1.00 90.31 96 ALA A N 1
ATOM 783 C CA . ALA A 1 96 ? -11.046 -4.763 -6.419 1.00 90.31 96 ALA A CA 1
ATOM 784 C C . ALA A 1 96 ? -10.566 -6.209 -6.641 1.00 90.31 96 ALA A C 1
ATOM 786 O O . ALA A 1 96 ? -11.354 -7.072 -7.021 1.00 90.31 96 ALA A O 1
ATOM 787 N N . ALA A 1 97 ? -9.285 -6.481 -6.389 1.00 89.81 97 ALA A N 1
ATOM 788 C CA . ALA A 1 97 ? -8.698 -7.812 -6.500 1.00 89.81 97 ALA A CA 1
ATOM 789 C C . ALA A 1 97 ? -8.729 -8.622 -5.191 1.00 89.81 97 ALA A C 1
ATOM 791 O O . ALA A 1 97 ? -8.304 -9.775 -5.183 1.00 89.81 97 ALA A O 1
ATOM 792 N N . GLY A 1 98 ? -9.188 -8.031 -4.083 1.00 91.94 98 GLY A N 1
ATOM 793 C CA . GLY A 1 98 ? -9.133 -8.645 -2.756 1.00 91.94 98 GLY A CA 1
ATOM 794 C C . GLY A 1 98 ? -7.712 -8.892 -2.232 1.00 91.94 98 GLY A C 1
ATOM 795 O O . GLY A 1 98 ? -7.537 -9.791 -1.410 1.00 91.94 98 GLY A O 1
ATOM 796 N N . PHE A 1 99 ? -6.725 -8.125 -2.711 1.00 93.56 99 PHE A N 1
ATOM 797 C CA . PHE A 1 99 ? -5.312 -8.236 -2.334 1.00 93.56 99 PHE A CA 1
ATOM 798 C C . PHE A 1 99 ? -5.045 -7.498 -1.017 1.00 93.56 99 PHE A C 1
ATOM 800 O O . PHE A 1 99 ? -5.152 -6.274 -0.965 1.00 93.56 99 PHE A O 1
ATOM 807 N N . GLY A 1 100 ? -4.700 -8.226 0.041 1.00 92.06 100 GLY A N 1
ATOM 808 C CA . GLY A 1 100 ? -4.502 -7.690 1.387 1.00 92.06 100 GLY A CA 1
ATOM 809 C C . GLY A 1 100 ? -3.239 -8.211 2.070 1.00 92.06 100 GLY A C 1
ATOM 810 O O . GLY A 1 100 ? -2.361 -8.802 1.451 1.00 92.06 100 GLY A O 1
ATOM 811 N N . ASP A 1 101 ? -3.152 -8.015 3.381 1.00 90.31 101 ASP A N 1
ATOM 812 C CA . ASP A 1 101 ? -1.974 -8.325 4.199 1.00 90.31 101 ASP A CA 1
ATOM 813 C C . ASP A 1 101 ? -1.618 -9.815 4.198 1.00 90.31 101 ASP A C 1
ATOM 815 O O . ASP A 1 101 ? -0.454 -1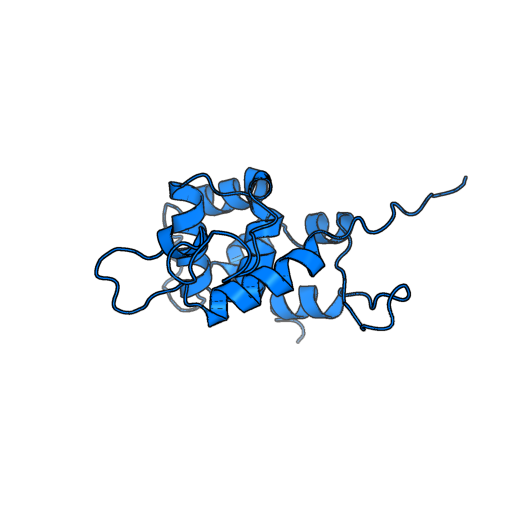0.173 4.360 1.00 90.31 101 ASP A O 1
ATOM 819 N N . LYS A 1 102 ? -2.608 -10.684 3.965 1.00 89.69 102 LYS A N 1
ATOM 820 C CA . LYS A 1 102 ? -2.417 -12.134 3.793 1.00 89.69 102 LYS A CA 1
ATOM 821 C C . LYS A 1 102 ? -1.635 -12.502 2.526 1.00 89.69 102 LYS A C 1
ATOM 823 O O . LYS A 1 102 ? -1.140 -13.619 2.429 1.00 89.69 102 LYS A O 1
ATOM 828 N N . ASP A 1 103 ? -1.586 -11.597 1.550 1.00 89.75 103 ASP A N 1
ATOM 829 C CA . ASP A 1 103 ? -0.918 -11.794 0.262 1.00 89.75 103 ASP A CA 1
ATOM 830 C C . ASP A 1 103 ? 0.536 -11.279 0.294 1.00 89.75 103 ASP A C 1
ATOM 832 O O . ASP A 1 103 ? 1.262 -11.377 -0.698 1.00 89.75 103 ASP A O 1
ATOM 836 N N . LEU A 1 104 ? 0.977 -10.753 1.445 1.00 87.06 104 LEU A N 1
ATOM 837 C CA . LEU A 1 104 ? 2.376 -10.474 1.748 1.00 87.06 104 LEU A CA 1
ATOM 838 C C . LEU A 1 104 ? 3.054 -11.714 2.377 1.00 87.06 104 LEU A C 1
ATOM 840 O O . LEU A 1 104 ? 2.424 -12.429 3.157 1.00 87.06 104 LEU A O 1
ATOM 844 N N . PRO A 1 105 ? 4.350 -11.964 2.104 1.00 89.19 105 PRO A N 1
ATOM 845 C CA . PRO A 1 105 ? 5.240 -11.141 1.297 1.00 89.19 105 PRO A CA 1
ATOM 846 C C . PRO A 1 105 ? 5.121 -11.441 -0.204 1.00 89.19 105 PRO A C 1
ATOM 848 O O . PRO A 1 105 ? 4.967 -12.590 -0.620 1.00 89.19 105 PRO A O 1
ATOM 851 N N . VAL A 1 106 ? 5.291 -10.413 -1.036 1.00 87.19 106 VAL A N 1
ATOM 852 C CA . VAL A 1 106 ? 5.476 -10.591 -2.480 1.00 87.19 106 VAL A CA 1
ATOM 853 C C . VAL A 1 106 ? 6.903 -11.045 -2.785 1.00 87.19 106 VAL A C 1
ATOM 855 O O . VAL A 1 106 ? 7.859 -10.679 -2.092 1.00 87.19 106 VAL A O 1
ATOM 858 N N . ALA A 1 107 ? 7.054 -11.840 -3.844 1.00 85.38 107 ALA A N 1
ATOM 859 C CA . ALA A 1 107 ? 8.355 -12.309 -4.307 1.00 85.38 107 ALA A CA 1
ATOM 860 C C . ALA A 1 107 ? 9.244 -11.148 -4.786 1.00 85.38 107 ALA A C 1
ATOM 862 O O . ALA A 1 107 ? 8.762 -10.092 -5.186 1.00 85.38 107 ALA A O 1
ATOM 863 N N . ARG A 1 108 ? 10.567 -11.349 -4.788 1.00 83.94 108 ARG A N 1
ATOM 864 C CA . ARG A 1 108 ? 11.490 -10.372 -5.379 1.00 83.94 108 ARG A CA 1
ATOM 865 C C . ARG A 1 108 ? 11.280 -10.331 -6.900 1.00 83.94 108 ARG A C 1
ATOM 867 O O . ARG A 1 108 ? 11.237 -11.407 -7.515 1.00 83.94 108 ARG A O 1
ATOM 874 N N . PRO A 1 109 ? 11.229 -9.148 -7.538 1.00 79.56 109 PRO A N 1
ATOM 875 C CA . PRO A 1 109 ? 11.176 -9.070 -8.995 1.00 79.56 109 PRO A CA 1
ATOM 876 C C . PRO A 1 109 ? 12.382 -9.786 -9.626 1.00 79.56 109 PRO A C 1
ATOM 878 O O . PRO A 1 109 ? 13.520 -9.630 -9.188 1.00 79.56 109 PRO A O 1
ATOM 881 N N . GLY A 1 110 ? 12.127 -10.614 -10.642 1.00 73.06 110 GLY A N 1
ATOM 882 C CA . GLY A 1 110 ? 13.168 -11.376 -11.344 1.00 73.06 110 GLY A CA 1
ATOM 883 C C . GLY A 1 110 ? 13.783 -12.540 -10.553 1.00 73.06 110 GLY A C 1
ATOM 884 O O . GLY A 1 110 ? 14.810 -13.071 -10.969 1.00 73.06 110 GLY A O 1
ATOM 885 N N . SER A 1 111 ? 13.189 -12.946 -9.424 1.00 65.75 111 SER A N 1
ATOM 886 C CA . SER A 1 111 ? 13.620 -14.139 -8.684 1.00 65.75 111 SER A CA 1
ATOM 887 C C . SER A 1 111 ? 12.856 -15.403 -9.115 1.00 65.75 111 SER A C 1
ATOM 889 O O . SER A 1 111 ? 11.641 -15.392 -9.315 1.00 65.75 111 SER A O 1
ATOM 891 N N . GLY A 1 112 ? 13.569 -16.528 -9.253 1.00 62.94 112 GLY A N 1
ATOM 892 C CA . GLY A 1 112 ? 12.980 -17.836 -9.571 1.00 62.94 112 GLY A CA 1
ATOM 893 C C . GLY A 1 112 ? 12.493 -17.998 -11.022 1.00 62.94 112 GLY A C 1
ATOM 894 O O . GLY A 1 112 ? 13.087 -17.467 -11.954 1.00 62.94 112 GLY A O 1
ATOM 895 N N . LYS A 1 113 ? 11.418 -18.783 -11.222 1.00 53.56 113 LYS A N 1
ATOM 896 C CA . LYS A 1 113 ? 10.784 -19.035 -12.539 1.00 53.56 113 LYS A CA 1
ATOM 897 C C . LYS A 1 113 ? 9.917 -17.869 -13.045 1.00 53.56 113 LYS A C 1
ATOM 899 O O . LYS A 1 113 ? 9.400 -17.949 -14.158 1.00 53.56 113 LYS A O 1
ATOM 904 N N . GLN A 1 114 ? 9.716 -16.820 -12.246 1.00 56.38 114 GLN A N 1
ATOM 905 C CA . GLN A 1 114 ? 8.984 -15.632 -12.679 1.00 56.38 114 GLN A CA 1
ATOM 906 C C . GLN A 1 114 ? 9.912 -14.761 -13.523 1.00 56.38 114 GLN A C 1
ATOM 908 O O . GLN A 1 114 ? 10.903 -14.221 -13.032 1.00 56.38 114 GLN A O 1
ATOM 913 N N . MET A 1 115 ? 9.597 -14.626 -14.810 1.00 56.81 115 MET A N 1
ATOM 914 C CA . MET A 1 115 ? 10.269 -13.638 -15.649 1.00 56.81 115 MET A CA 1
ATOM 915 C C . MET A 1 115 ? 9.933 -12.234 -15.132 1.00 56.81 115 MET A C 1
ATOM 917 O O . MET A 1 115 ? 8.866 -12.020 -14.557 1.00 56.81 115 MET A O 1
ATOM 921 N N . ALA A 1 116 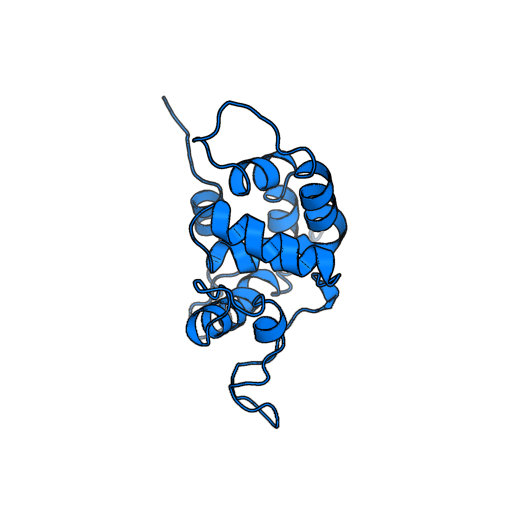? 10.811 -11.256 -15.371 1.00 57.47 116 ALA A N 1
ATOM 922 C CA . ALA A 1 116 ? 10.609 -9.863 -14.948 1.00 57.47 116 ALA A CA 1
ATOM 923 C C . ALA A 1 116 ? 9.224 -9.289 -15.339 1.00 57.47 116 ALA A C 1
ATOM 925 O O . ALA A 1 116 ? 8.697 -8.419 -14.656 1.00 57.47 116 ALA A O 1
ATOM 926 N N . ASN A 1 117 ? 8.584 -9.839 -16.378 1.00 61.19 117 AS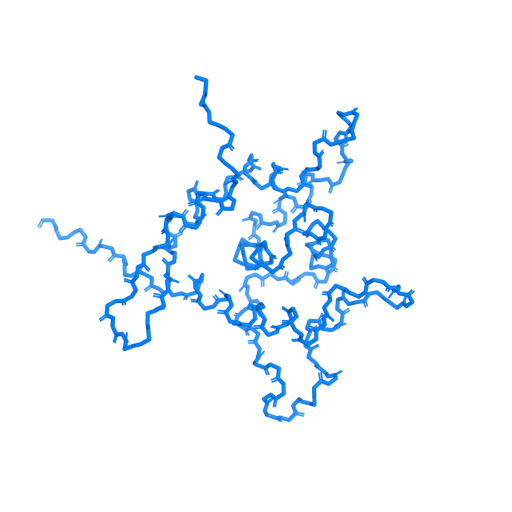N A N 1
ATOM 927 C CA . ASN A 1 117 ? 7.280 -9.409 -16.885 1.00 61.19 117 ASN A CA 1
ATOM 928 C C . ASN A 1 117 ? 6.063 -10.150 -16.287 1.00 61.19 117 ASN A C 1
ATOM 930 O O . ASN A 1 117 ? 4.950 -9.933 -16.756 1.00 61.19 117 ASN A O 1
ATOM 934 N N . SER A 1 118 ? 6.236 -11.025 -15.288 1.00 71.06 118 SER A N 1
ATOM 935 C CA . SER A 1 118 ? 5.140 -11.811 -14.687 1.00 71.06 118 SER A CA 1
ATOM 936 C C . SER A 1 118 ? 4.954 -11.574 -13.185 1.00 71.06 118 SER A C 1
ATOM 938 O O . SER A 1 118 ? 4.407 -12.429 -12.490 1.00 71.06 118 SER A O 1
ATOM 940 N N . HIS A 1 119 ? 5.455 -10.459 -12.652 1.00 84.19 119 HIS A N 1
ATOM 941 C CA . HIS A 1 119 ? 5.312 -10.152 -11.231 1.00 84.19 119 HIS A CA 1
ATOM 942 C C . HIS A 1 119 ? 3.847 -9.866 -10.867 1.00 84.19 119 HIS A C 1
ATOM 944 O O . HIS A 1 119 ? 3.169 -9.144 -11.598 1.00 84.19 119 HIS A O 1
ATOM 950 N N . VAL A 1 120 ? 3.375 -10.364 -9.715 1.00 86.81 120 VAL A N 1
ATOM 951 C CA . VAL A 1 120 ? 1.967 -10.236 -9.278 1.00 86.81 120 VAL A CA 1
ATOM 952 C C . VAL A 1 120 ? 1.480 -8.786 -9.298 1.00 86.81 120 VAL A C 1
ATOM 954 O O . VAL A 1 120 ? 0.377 -8.511 -9.747 1.00 86.81 120 VAL A O 1
ATOM 957 N N . LEU A 1 121 ? 2.335 -7.833 -8.918 1.00 88.81 121 LEU A N 1
ATOM 958 C CA . LEU A 1 121 ? 1.962 -6.417 -8.886 1.00 88.81 121 LEU A CA 1
ATOM 959 C C . LEU A 1 121 ? 1.707 -5.805 -10.278 1.00 88.81 121 LEU A C 1
ATOM 961 O O . LEU A 1 121 ? 0.957 -4.839 -10.392 1.00 88.81 121 LEU A O 1
ATOM 965 N N . LEU A 1 122 ? 2.267 -6.380 -11.351 1.00 88.50 122 LEU A N 1
ATOM 966 C CA . LEU A 1 122 ? 2.024 -5.901 -12.718 1.00 88.50 122 LEU A CA 1
ATOM 967 C C . LEU A 1 122 ? 0.565 -6.078 -13.146 1.00 88.50 122 LEU A C 1
ATOM 969 O O . LEU A 1 122 ? 0.084 -5.299 -13.967 1.00 88.50 122 LEU A O 1
ATOM 973 N N . GLN A 1 123 ? -0.151 -7.054 -12.575 1.00 87.12 123 GLN A N 1
ATOM 974 C CA . GLN A 1 123 ? -1.569 -7.283 -12.872 1.00 87.12 123 GLN A CA 1
ATOM 975 C C . GLN A 1 123 ? -2.458 -6.124 -12.396 1.00 87.12 123 GLN A C 1
ATOM 977 O O . GLN A 1 123 ? -3.573 -5.951 -12.877 1.00 87.12 123 GLN A O 1
ATOM 982 N N . PHE A 1 124 ? -1.949 -5.298 -11.477 1.00 89.06 124 PHE A N 1
ATOM 983 C CA . PHE A 1 124 ? -2.619 -4.094 -11.005 1.00 89.06 124 PHE A CA 1
ATOM 984 C C . PHE A 1 124 ? -2.282 -2.874 -11.868 1.00 89.06 124 PHE A C 1
ATOM 986 O O . PHE A 1 124 ? -2.500 -1.745 -11.436 1.00 89.06 124 PHE A O 1
ATOM 993 N N . ASN A 1 125 ? -1.743 -3.043 -13.075 1.00 88.19 125 ASN A N 1
ATOM 994 C CA . ASN A 1 125 ? -1.761 -1.999 -14.096 1.00 88.19 125 ASN A CA 1
ATOM 995 C C . ASN A 1 125 ? -3.014 -2.154 -14.959 1.00 88.19 125 ASN A C 1
ATOM 997 O O . ASN A 1 125 ? -3.302 -3.241 -15.452 1.00 88.19 125 ASN A O 1
ATOM 1001 N N . ALA A 1 126 ? -3.766 -1.069 -15.155 1.00 79.38 126 ALA A N 1
ATOM 1002 C CA . ALA A 1 126 ? -4.928 -1.120 -16.033 1.00 79.38 126 ALA A CA 1
ATOM 1003 C C . ALA A 1 126 ? -4.480 -1.203 -17.508 1.00 79.38 126 ALA A C 1
ATOM 1005 O O . ALA A 1 126 ? -3.540 -0.503 -17.902 1.00 79.38 126 ALA A O 1
ATOM 1006 N N . PRO A 1 127 ? -5.134 -2.029 -18.342 1.00 74.81 127 PRO A N 1
ATOM 1007 C CA . PRO A 1 127 ? -4.824 -2.092 -19.764 1.00 74.81 127 PRO A CA 1
ATOM 1008 C C . PRO A 1 127 ? -5.087 -0.729 -20.423 1.00 74.81 127 PRO A C 1
ATOM 1010 O O . PRO A 1 127 ? -6.137 -0.125 -20.222 1.00 74.81 127 PRO A O 1
ATOM 1013 N N . GLY A 1 128 ? -4.117 -0.229 -21.195 1.00 69.31 128 GLY A N 1
ATOM 1014 C CA . GLY A 1 128 ? -4.206 1.078 -21.867 1.00 69.31 128 GLY A CA 1
ATOM 1015 C C . GLY A 1 128 ? -3.900 2.294 -20.981 1.00 69.31 128 GLY A C 1
ATOM 1016 O O . GLY A 1 128 ? -3.976 3.432 -21.446 1.00 69.31 128 GLY A O 1
ATOM 1017 N N . ASP A 1 129 ? -3.520 2.079 -19.722 1.00 76.19 129 ASP A N 1
ATOM 1018 C CA . ASP A 1 129 ? -3.122 3.139 -18.802 1.00 76.19 129 ASP A CA 1
ATOM 1019 C C . ASP A 1 129 ? -1.762 3.730 -19.190 1.00 76.19 129 ASP A C 1
ATOM 1021 O O . ASP A 1 129 ? -0.721 3.091 -19.040 1.00 76.19 129 ASP A O 1
ATOM 1025 N N . ARG A 1 130 ? -1.756 4.980 -19.667 1.00 65.06 130 ARG A N 1
ATOM 1026 C CA . ARG A 1 130 ? -0.517 5.694 -20.024 1.00 65.06 130 ARG A CA 1
ATOM 1027 C C . ARG A 1 130 ? 0.384 5.968 -18.815 1.00 65.06 130 ARG A C 1
ATOM 1029 O O . ARG A 1 130 ? 1.563 6.251 -19.001 1.00 65.06 130 ARG A O 1
ATOM 1036 N N . LYS A 1 131 ? -0.157 5.905 -17.592 1.00 75.94 131 LYS A N 1
ATOM 1037 C CA . LYS A 1 131 ? 0.575 6.110 -16.337 1.00 75.94 131 LYS A CA 1
ATOM 1038 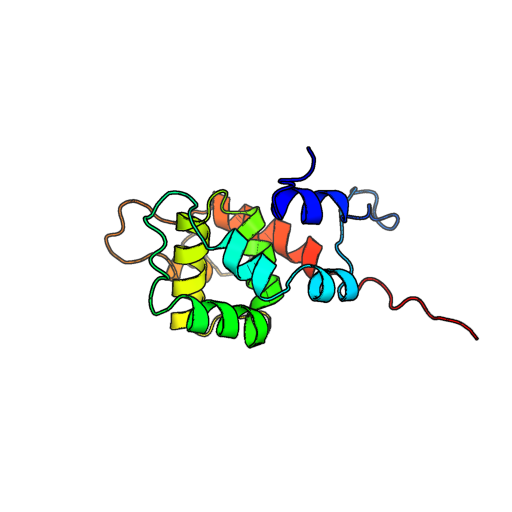C C . LYS A 1 131 ? 0.546 4.825 -15.508 1.00 75.94 131 LYS A C 1
ATOM 1040 O O . LYS A 1 131 ? -0.219 4.713 -14.549 1.00 75.94 131 LYS A O 1
ATOM 1045 N N . THR A 1 132 ? 1.373 3.853 -15.888 1.00 83.38 132 THR A N 1
ATOM 1046 C CA . THR A 1 132 ? 1.549 2.602 -15.135 1.00 83.38 132 THR A CA 1
ATOM 1047 C C . THR A 1 132 ? 1.990 2.897 -13.703 1.00 83.38 132 THR A C 1
ATOM 1049 O O . THR A 1 132 ? 2.993 3.580 -13.500 1.00 83.38 132 THR A O 1
ATOM 1052 N N . LEU A 1 133 ? 1.254 2.373 -12.720 1.00 86.94 133 LEU A N 1
ATOM 1053 C CA . LEU A 1 133 ? 1.598 2.517 -11.301 1.00 86.94 133 LEU A CA 1
ATOM 1054 C C . LEU A 1 133 ? 2.747 1.576 -10.926 1.00 86.94 133 LEU A C 1
ATOM 1056 O O . LEU A 1 133 ? 3.709 1.973 -10.272 1.00 86.94 133 LEU A O 1
ATOM 1060 N N . TRP A 1 134 ? 2.652 0.327 -11.376 1.00 89.56 134 TRP A N 1
ATOM 1061 C CA . TRP A 1 134 ? 3.599 -0.726 -11.040 1.00 89.56 134 TRP A CA 1
ATOM 1062 C C . TRP A 1 134 ? 4.613 -0.891 -12.163 1.00 89.56 134 TRP A C 1
ATOM 1064 O O . TRP A 1 134 ? 4.345 -1.534 -13.177 1.00 89.56 134 TRP A O 1
ATOM 1074 N N . THR A 1 135 ? 5.776 -0.276 -11.992 1.00 89.62 135 THR A N 1
ATOM 1075 C CA . THR A 1 135 ? 6.963 -0.474 -12.824 1.00 89.62 135 THR A CA 1
ATOM 1076 C C . THR A 1 135 ? 7.932 -1.391 -12.082 1.00 89.62 135 THR A C 1
ATOM 1078 O O . THR A 1 135 ? 7.765 -1.642 -10.891 1.00 89.62 135 THR A O 1
ATOM 1081 N N . MET A 1 136 ? 8.975 -1.890 -12.749 1.00 86.75 136 MET A N 1
ATOM 1082 C CA . MET A 1 136 ? 9.999 -2.685 -12.054 1.00 86.75 136 MET A CA 1
ATOM 1083 C C . MET A 1 136 ? 10.612 -1.932 -10.865 1.00 86.75 136 MET A C 1
ATOM 1085 O O . MET A 1 136 ? 10.860 -2.541 -9.829 1.00 86.75 136 MET A O 1
ATOM 1089 N N . THR A 1 137 ? 10.787 -0.613 -10.986 1.00 88.56 137 THR A N 1
ATOM 1090 C CA . THR A 1 137 ? 11.299 0.240 -9.908 1.00 88.56 137 THR A CA 1
ATOM 1091 C C . THR A 1 137 ? 10.349 0.273 -8.715 1.00 88.56 137 THR A C 1
ATOM 1093 O O . THR A 1 137 ? 10.764 -0.050 -7.608 1.00 88.56 137 THR A O 1
ATOM 1096 N N . THR A 1 138 ? 9.065 0.580 -8.928 1.00 90.12 138 THR A N 1
ATOM 1097 C CA . THR A 1 138 ? 8.102 0.677 -7.816 1.00 90.12 138 THR A CA 1
ATOM 1098 C C . THR A 1 138 ? 7.794 -0.687 -7.198 1.00 90.12 138 THR A C 1
ATOM 1100 O O . THR A 1 138 ? 7.524 -0.783 -6.005 1.00 90.12 138 THR A O 1
ATOM 1103 N N . ILE A 1 139 ? 7.904 -1.768 -7.974 1.00 90.81 139 ILE A N 1
ATOM 1104 C CA . ILE A 1 139 ? 7.832 -3.144 -7.466 1.00 90.81 139 ILE A CA 1
ATOM 1105 C C . ILE A 1 139 ? 9.036 -3.470 -6.578 1.00 90.81 139 ILE A C 1
ATOM 1107 O O . ILE A 1 139 ? 8.858 -4.076 -5.525 1.00 90.81 139 ILE A O 1
ATOM 1111 N N . GLN A 1 140 ? 10.247 -3.082 -6.985 1.00 88.75 140 GLN A N 1
ATOM 1112 C CA . GLN A 1 140 ? 11.445 -3.277 -6.170 1.00 88.75 140 GLN A CA 1
ATOM 1113 C C . GLN A 1 140 ? 11.347 -2.485 -4.858 1.00 88.75 140 GLN A C 1
ATOM 1115 O O . GLN A 1 140 ? 11.574 -3.052 -3.794 1.00 88.75 140 GLN A O 1
ATOM 1120 N N . GLU A 1 141 ? 10.913 -1.224 -4.913 1.00 88.81 141 GLU A N 1
ATOM 1121 C CA . GLU A 1 141 ? 10.686 -0.390 -3.724 1.00 88.81 141 GLU A CA 1
ATOM 1122 C C . GLU A 1 141 ? 9.623 -0.981 -2.790 1.00 88.81 141 GLU A C 1
ATOM 1124 O O . GLU A 1 141 ? 9.812 -0.997 -1.571 1.00 88.81 141 GLU A O 1
ATOM 1129 N N . PHE A 1 142 ? 8.529 -1.516 -3.342 1.00 90.38 142 PHE A N 1
ATOM 1130 C CA . PHE A 1 142 ? 7.509 -2.224 -2.566 1.00 90.38 142 PHE A CA 1
ATOM 1131 C C . PHE A 1 142 ? 8.088 -3.470 -1.897 1.00 90.38 142 PHE A C 1
ATOM 1133 O O . PHE A 1 142 ? 7.885 -3.687 -0.702 1.00 90.38 142 PHE A O 1
ATOM 1140 N N . PHE A 1 143 ? 8.843 -4.271 -2.656 1.00 89.38 143 PHE A N 1
ATOM 1141 C CA . PHE A 1 143 ? 9.480 -5.480 -2.150 1.00 89.38 143 PHE A CA 1
ATOM 1142 C C . PHE A 1 143 ? 10.452 -5.177 -1.009 1.00 89.38 143 PHE A C 1
ATOM 1144 O O . PHE A 1 143 ? 10.479 -5.920 -0.032 1.00 89.38 143 PHE A O 1
ATOM 1151 N N . ASP A 1 144 ? 11.253 -4.119 -1.118 1.00 85.81 144 ASP A N 1
ATOM 1152 C CA . ASP A 1 144 ? 12.206 -3.747 -0.072 1.00 85.81 144 ASP A CA 1
ATOM 1153 C C . ASP A 1 144 ? 11.482 -3.163 1.152 1.00 85.81 144 ASP A C 1
ATOM 1155 O O . ASP A 1 144 ? 11.840 -3.462 2.294 1.00 85.81 144 ASP A O 1
ATOM 1159 N N . SER A 1 145 ? 10.408 -2.399 0.925 1.00 83.56 145 SER A N 1
ATOM 1160 C CA . SER A 1 145 ? 9.620 -1.761 1.982 1.00 83.56 145 SER A CA 1
ATOM 1161 C C . SER A 1 145 ? 8.791 -2.745 2.806 1.00 83.56 145 SER A C 1
ATOM 1163 O O . SER A 1 145 ? 8.651 -2.536 4.012 1.00 83.56 145 SER A O 1
ATOM 1165 N N . GLN A 1 146 ? 8.276 -3.830 2.215 1.00 83.62 146 GLN A N 1
ATOM 1166 C CA . GLN A 1 146 ? 7.375 -4.757 2.920 1.00 83.62 146 GLN A CA 1
ATOM 1167 C C . GLN A 1 146 ? 8.023 -5.357 4.181 1.00 83.62 146 GLN A C 1
ATOM 1169 O O . GLN A 1 146 ? 7.369 -5.534 5.204 1.00 83.62 146 GLN A O 1
ATOM 1174 N N . TRP A 1 147 ? 9.339 -5.594 4.155 1.00 77.81 147 TRP A N 1
ATOM 1175 C CA . TRP A 1 147 ? 10.068 -6.197 5.273 1.00 77.81 147 TRP A CA 1
ATOM 1176 C C . TRP A 1 147 ? 10.152 -5.282 6.496 1.00 77.81 147 TRP A C 1
ATOM 1178 O O . TRP A 1 147 ? 10.217 -5.777 7.618 1.00 77.81 147 TRP A O 1
ATOM 1188 N N . SER A 1 148 ? 10.098 -3.961 6.297 1.00 70.94 148 SER A N 1
ATOM 1189 C CA . SER A 1 148 ? 10.095 -2.989 7.401 1.00 70.94 148 SER A CA 1
ATOM 1190 C C . SER A 1 148 ? 8.812 -3.031 8.241 1.00 70.94 148 SER A C 1
ATOM 1192 O O . SER A 1 148 ? 8.828 -2.618 9.398 1.00 70.94 148 SER A O 1
ATOM 1194 N N . LEU A 1 149 ? 7.728 -3.575 7.674 1.00 66.94 149 LEU A N 1
ATOM 1195 C CA . LEU A 1 149 ? 6.384 -3.655 8.264 1.00 66.94 149 LEU A CA 1
ATOM 1196 C C . LEU A 1 149 ? 5.971 -5.099 8.611 1.00 66.94 149 LEU A C 1
ATOM 1198 O O . LEU A 1 149 ? 4.858 -5.348 9.073 1.00 66.94 149 LEU A O 1
ATOM 1202 N N . MET A 1 150 ? 6.860 -6.062 8.354 1.00 65.12 150 MET A N 1
ATOM 1203 C CA . MET A 1 150 ? 6.640 -7.494 8.577 1.00 65.12 150 MET A CA 1
ATOM 1204 C C . MET A 1 150 ? 7.562 -8.096 9.639 1.00 65.12 150 MET A C 1
ATOM 1206 O O . MET A 1 150 ? 7.440 -9.286 9.928 1.00 65.12 150 MET A O 1
ATOM 1210 N N . ALA A 1 151 ? 8.479 -7.318 10.218 1.00 55.00 151 ALA A N 1
ATOM 1211 C CA . ALA A 1 151 ? 9.276 -7.816 11.327 1.00 55.00 151 ALA A CA 1
ATOM 1212 C C . ALA A 1 151 ? 8.370 -8.075 12.542 1.00 55.00 151 ALA A C 1
ATOM 1214 O O . ALA A 1 151 ? 7.641 -7.167 12.947 1.00 55.00 151 ALA A O 1
ATOM 1215 N N . PRO A 1 152 ? 8.404 -9.282 13.136 1.00 48.84 152 PRO A N 1
ATOM 1216 C CA . PRO A 1 152 ? 7.839 -9.504 14.454 1.00 48.84 152 PRO A CA 1
ATOM 1217 C C . PRO A 1 152 ? 8.719 -8.727 15.430 1.00 48.84 152 PRO A C 1
ATOM 1219 O O . PRO A 1 152 ? 9.771 -9.203 15.853 1.00 48.84 152 PRO A O 1
ATOM 1222 N N . VAL A 1 153 ? 8.360 -7.478 15.704 1.00 47.84 153 VAL A N 1
ATOM 1223 C CA . VAL A 1 153 ? 9.044 -6.722 16.746 1.00 47.84 153 VAL A CA 1
ATOM 1224 C C . VAL A 1 153 ? 8.570 -7.346 18.045 1.00 47.84 153 VAL A C 1
ATOM 1226 O O . VAL A 1 153 ? 7.369 -7.365 18.305 1.00 47.84 153 VAL A O 1
ATOM 1229 N N . PHE A 1 154 ? 9.509 -7.984 18.747 1.00 44.81 154 PHE A N 1
ATOM 1230 C CA . PHE A 1 154 ? 9.286 -8.732 19.976 1.00 44.81 154 PHE A CA 1
ATOM 1231 C C . PHE A 1 154 ? 8.229 -8.037 20.831 1.00 44.81 154 PHE A C 1
ATOM 1233 O O . PHE A 1 154 ? 8.410 -6.876 21.200 1.00 44.81 154 PHE A O 1
ATOM 1240 N N . GLU A 1 155 ? 7.140 -8.753 21.132 1.00 42.03 155 GLU A N 1
ATOM 1241 C CA . GLU A 1 155 ? 6.271 -8.390 22.244 1.00 42.03 155 GLU A CA 1
ATOM 1242 C C . GLU A 1 155 ? 7.209 -8.153 23.419 1.00 42.03 155 GLU A C 1
ATOM 1244 O O . GLU A 1 155 ? 7.978 -9.046 23.796 1.00 42.03 155 GLU A O 1
ATOM 1249 N N . THR A 1 156 ? 7.253 -6.921 23.918 1.00 44.25 156 THR A N 1
ATOM 1250 C CA . THR A 1 156 ? 7.980 -6.633 25.139 1.00 44.25 156 THR A CA 1
ATOM 1251 C C . THR A 1 156 ? 7.379 -7.557 26.178 1.00 44.25 156 THR A C 1
ATOM 1253 O O . THR A 1 156 ? 6.243 -7.375 26.607 1.00 44.25 156 THR A O 1
ATOM 1256 N N . ALA A 1 157 ? 8.124 -8.610 26.519 1.00 42.31 157 ALA A N 1
ATOM 1257 C CA . ALA A 1 157 ? 7.824 -9.452 27.650 1.00 42.31 157 ALA A CA 1
ATOM 1258 C C . ALA A 1 157 ? 7.840 -8.515 28.854 1.00 42.31 157 ALA A C 1
ATOM 1260 O O . ALA A 1 157 ? 8.894 -8.192 29.404 1.00 42.31 157 ALA A O 1
ATOM 1261 N N . THR A 1 158 ? 6.668 -8.013 29.220 1.00 44.84 158 THR A N 1
ATOM 1262 C CA . THR A 1 158 ? 6.416 -7.401 30.509 1.00 44.84 158 THR A CA 1
ATOM 1263 C C . THR A 1 158 ? 6.517 -8.531 31.523 1.00 44.84 158 THR A C 1
ATOM 1265 O O . THR A 1 158 ? 5.530 -9.120 31.954 1.00 44.84 158 THR A O 1
ATOM 1268 N N . SER A 1 159 ? 7.759 -8.897 31.856 1.00 39.78 159 SER A N 1
ATOM 1269 C CA . SER A 1 159 ? 8.048 -9.665 33.056 1.00 39.78 159 SER A CA 1
ATOM 1270 C C . SER A 1 159 ? 7.541 -8.847 34.235 1.00 39.78 159 SER A C 1
ATOM 1272 O O . SER A 1 159 ? 7.997 -7.730 34.479 1.00 39.78 159 SER A O 1
ATOM 1274 N N . THR A 1 160 ? 6.525 -9.429 34.863 1.00 40.53 160 THR A N 1
ATOM 1275 C CA . THR A 1 160 ? 5.906 -9.056 36.135 1.00 40.53 160 THR A CA 1
ATOM 1276 C C . THR A 1 160 ? 6.933 -8.935 37.253 1.00 40.53 160 THR A C 1
ATOM 1278 O O . THR A 1 160 ? 7.893 -9.741 37.253 1.00 40.53 160 THR A O 1
#

Sequence (160 aa):
MEEDQELYDRIANCLEDSVFDSLKRRFLPSSLLEELMTTEAIQLALSDEDDDGQQLPDLADLVRFIEDKARKVFATTQRVFKGPEKLRRAMRRFQAAGFGDKDLPVARPGSGKQMANSHVLLQFNAPGDRKTLWTMTTIQEFFDSQWSLMAPVFETATST

Organism: NCBI:txid330535

Radius of gyration: 16.77 Å; chains: 1; bounding box: 44×46×58 Å

Foldseek 3Di:
DDDPCQLVNVQVVQWDFDPPDPPGATAHAPVVLLVSLDLVNQLVLQDDPPDDPDDPPCVNVLSVLCNPFASLVLVLLCQLDDGNVLSNLLSVLCVVVVNHPVVPDFDQQCPDPDDNCRGPSQVSADPPDPDGSDDNVSSNSSNSSSVNHPDNPDPPPPPD